Protein AF-A0A7T5ENB1-F1 (afdb_monomer_lite)

Sequence (57 aa):
MVRKTFTTTIDEDIQAKFKEACTSNGEKMNDILEAFMKGYIQGEFIVEKELKVKPRT

Secondary structure (DSSP, 8-state):
-----------HHHHHHHHHHHHHTT--HHHHHHHHHHHHHHTS-------------

Organism: NCBI:txid2796470

Radius of gyration: 15.13 Å; chains: 1; bounding box: 24×30×48 Å

Structure (mmCIF, N/CA/C/O backbone):
data_AF-A0A7T5ENB1-F1
#
_entry.id   AF-A0A7T5ENB1-F1
#
loop_
_atom_site.group_PDB
_atom_site.id
_atom_site.type_symbol
_atom_site.label_atom_id
_atom_site.label_alt_id
_atom_site.label_comp_id
_atom_site.label_asym_id
_atom_site.label_entity_id
_atom_site.label_seq_id
_atom_site.pdbx_PDB_ins_code
_atom_site.Cartn_x
_atom_site.Cartn_y
_atom_site.Cartn_z
_atom_site.occupancy
_atom_site.B_iso_or_equiv
_atom_site.auth_seq_id
_atom_site.auth_comp_id
_atom_site.auth_asym_id
_atom_site.auth_atom_id
_atom_site.pdbx_PDB_model_num
ATOM 1 N N . MET A 1 1 ? -0.984 -11.370 17.158 1.00 63.12 1 MET A N 1
ATOM 2 C CA . MET A 1 1 ? -0.625 -11.841 15.801 1.00 63.12 1 MET A CA 1
ATOM 3 C C . MET A 1 1 ? 0.767 -11.334 15.447 1.00 63.12 1 MET A C 1
ATOM 5 O O . MET A 1 1 ? 1.058 -10.182 15.746 1.00 63.12 1 MET A O 1
ATOM 9 N N . VAL A 1 2 ? 1.641 -12.178 14.891 1.00 78.25 2 VAL A N 1
ATOM 10 C CA . VAL A 1 2 ? 3.007 -11.780 14.503 1.00 78.25 2 VAL A CA 1
ATOM 11 C C . VAL A 1 2 ? 2.945 -11.002 13.192 1.00 78.25 2 VAL A C 1
ATOM 13 O O . VAL A 1 2 ? 2.488 -11.538 12.185 1.00 78.25 2 VAL A O 1
ATOM 16 N N . ARG A 1 3 ? 3.400 -9.745 13.205 1.00 81.19 3 ARG A N 1
ATOM 17 C CA . ARG A 1 3 ? 3.562 -8.938 11.989 1.00 81.19 3 ARG A CA 1
ATOM 18 C C . ARG A 1 3 ? 4.889 -9.293 11.323 1.00 81.19 3 ARG A C 1
ATOM 20 O O . ARG A 1 3 ? 5.909 -9.389 12.003 1.00 81.19 3 ARG A O 1
ATOM 27 N N . LYS A 1 4 ? 4.868 -9.491 10.007 1.00 86.69 4 LYS A N 1
ATOM 28 C CA . LYS A 1 4 ? 6.061 -9.718 9.183 1.00 86.69 4 LYS A CA 1
ATOM 29 C C . LYS A 1 4 ? 6.201 -8.581 8.181 1.00 86.69 4 LYS A C 1
ATOM 31 O O . LYS A 1 4 ? 5.196 -8.073 7.694 1.00 86.69 4 LYS A O 1
ATOM 36 N N . THR A 1 5 ? 7.437 -8.200 7.879 1.00 87.50 5 THR A N 1
ATOM 37 C CA . THR A 1 5 ? 7.724 -7.226 6.823 1.00 87.50 5 THR A CA 1
ATOM 38 C C . THR A 1 5 ? 7.280 -7.782 5.474 1.00 87.50 5 THR A C 1
ATOM 40 O O . THR A 1 5 ? 7.560 -8.939 5.161 1.00 87.50 5 THR A O 1
ATOM 43 N N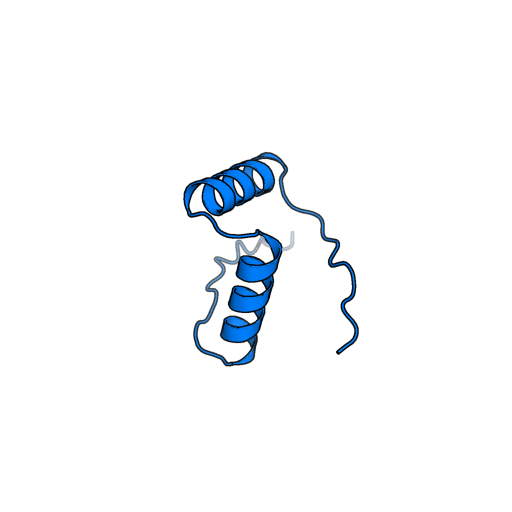 . PHE A 1 6 ? 6.610 -6.954 4.676 1.00 86.88 6 PHE A N 1
ATOM 44 C CA . PHE A 1 6 ? 6.246 -7.264 3.300 1.00 86.88 6 PHE A CA 1
ATOM 45 C C . PHE A 1 6 ? 7.201 -6.532 2.353 1.00 86.88 6 PHE A C 1
ATOM 47 O O . PHE A 1 6 ? 7.229 -5.302 2.334 1.00 86.88 6 PHE A O 1
ATOM 54 N N . THR A 1 7 ? 8.009 -7.279 1.601 1.00 88.88 7 THR A N 1
ATOM 55 C CA . THR A 1 7 ? 8.943 -6.735 0.607 1.00 88.88 7 THR A CA 1
ATOM 56 C C . THR A 1 7 ? 8.584 -7.262 -0.779 1.00 88.88 7 THR A C 1
ATOM 58 O O . THR A 1 7 ? 8.399 -8.460 -0.973 1.00 88.88 7 THR A O 1
ATOM 61 N N . THR A 1 8 ? 8.473 -6.363 -1.754 1.00 90.38 8 THR A N 1
ATOM 62 C CA . THR A 1 8 ? 8.216 -6.703 -3.157 1.00 90.38 8 THR A CA 1
ATOM 63 C C . THR A 1 8 ? 8.828 -5.639 -4.062 1.00 90.38 8 THR A C 1
ATOM 65 O O . THR A 1 8 ? 9.044 -4.507 -3.633 1.00 90.38 8 THR A O 1
ATOM 68 N N . THR A 1 9 ? 9.105 -5.995 -5.312 1.00 93.44 9 THR A N 1
ATOM 69 C CA . THR A 1 9 ? 9.573 -5.050 -6.330 1.00 93.44 9 THR A CA 1
AT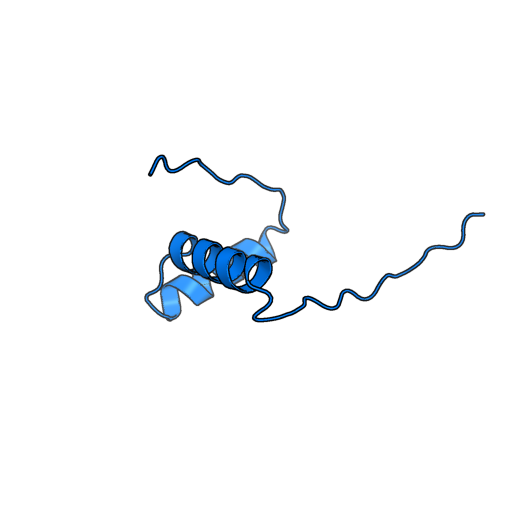OM 70 C C . THR A 1 9 ? 8.374 -4.345 -6.958 1.00 93.44 9 THR A C 1
ATOM 72 O O . THR A 1 9 ? 7.465 -5.005 -7.462 1.00 93.44 9 THR A O 1
ATOM 75 N N . ILE A 1 10 ? 8.364 -3.014 -6.908 1.00 92.38 10 ILE A N 1
ATOM 76 C CA . ILE A 1 10 ? 7.349 -2.131 -7.499 1.00 92.38 10 ILE A CA 1
ATOM 77 C C . ILE A 1 10 ? 8.099 -0.994 -8.198 1.00 92.38 10 ILE A C 1
ATOM 79 O O . ILE A 1 10 ? 9.216 -0.657 -7.806 1.00 92.38 10 ILE A O 1
ATOM 83 N N . ASP A 1 11 ? 7.501 -0.439 -9.247 1.00 95.81 11 ASP A N 1
ATOM 84 C CA . ASP A 1 11 ? 8.001 0.773 -9.890 1.00 95.81 11 ASP A CA 1
ATOM 85 C C . ASP A 1 11 ? 8.106 1.937 -8.882 1.00 95.81 11 ASP A C 1
ATOM 87 O O . ASP A 1 11 ? 7.196 2.162 -8.078 1.00 95.81 11 ASP A O 1
ATOM 91 N N . GLU A 1 12 ? 9.228 2.658 -8.902 1.00 94.94 12 GLU A N 1
ATOM 92 C CA . GLU A 1 12 ? 9.537 3.694 -7.910 1.00 94.94 12 GLU A CA 1
ATOM 93 C C . GLU A 1 12 ? 8.523 4.845 -7.932 1.00 94.94 12 GLU A C 1
ATOM 95 O O . GLU A 1 12 ? 8.076 5.285 -6.870 1.00 94.94 12 GLU A O 1
ATOM 100 N N . ASP A 1 13 ? 8.113 5.293 -9.122 1.00 96.44 13 ASP A N 1
ATOM 101 C CA . ASP A 1 13 ? 7.169 6.403 -9.281 1.00 96.44 13 ASP A CA 1
ATOM 102 C C . ASP A 1 13 ? 5.779 6.005 -8.770 1.00 96.44 13 ASP A C 1
ATOM 104 O O . ASP A 1 13 ? 5.138 6.762 -8.034 1.00 96.44 13 ASP A O 1
ATOM 108 N N . ILE A 1 14 ? 5.347 4.773 -9.062 1.00 95.81 14 ILE A N 1
ATOM 109 C CA . ILE A 1 14 ? 4.089 4.226 -8.534 1.00 95.81 14 ILE A CA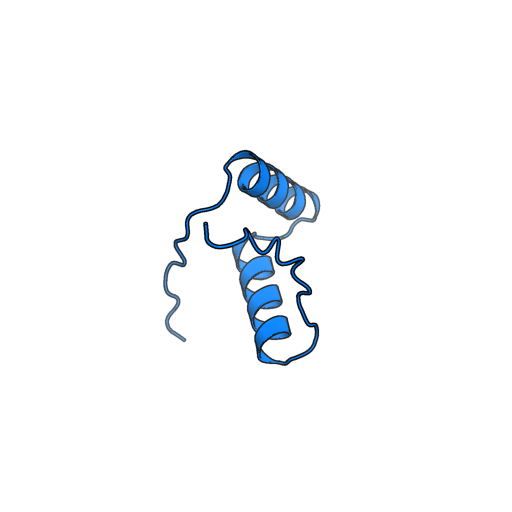 1
ATOM 110 C C . ILE A 1 14 ? 4.132 4.166 -7.003 1.00 95.81 14 ILE A C 1
ATOM 112 O O . ILE A 1 14 ? 3.183 4.587 -6.337 1.00 95.81 14 ILE A O 1
ATOM 116 N N . GLN A 1 15 ? 5.227 3.660 -6.429 1.00 93.94 15 GLN A N 1
ATOM 117 C CA . GLN A 1 15 ? 5.369 3.551 -4.979 1.00 93.94 15 GLN A CA 1
ATOM 118 C C . GLN A 1 15 ? 5.388 4.928 -4.300 1.00 93.94 15 GLN A C 1
ATOM 120 O O . GLN A 1 15 ? 4.756 5.098 -3.251 1.00 93.94 15 GLN A O 1
ATOM 125 N N . ALA A 1 16 ? 6.086 5.906 -4.884 1.00 95.81 16 ALA A N 1
ATOM 126 C CA . ALA A 1 16 ? 6.146 7.272 -4.376 1.00 95.81 16 ALA A CA 1
ATOM 127 C C . ALA A 1 16 ? 4.755 7.918 -4.361 1.00 95.81 16 ALA A C 1
ATOM 129 O O . ALA A 1 16 ? 4.279 8.310 -3.292 1.00 95.81 16 ALA A O 1
ATOM 130 N N . LYS A 1 17 ? 4.051 7.902 -5.499 1.00 97.38 17 LYS A N 1
ATOM 131 C CA . LYS A 1 17 ? 2.696 8.462 -5.622 1.00 97.38 17 LYS A CA 1
ATOM 132 C C . LYS A 1 17 ? 1.697 7.788 -4.692 1.00 97.38 17 LYS A C 1
ATOM 134 O O . LYS A 1 17 ? 0.874 8.459 -4.074 1.00 97.38 17 LYS A O 1
ATOM 139 N N . PHE A 1 18 ? 1.778 6.466 -4.547 1.00 95.75 18 PHE A N 1
ATOM 140 C CA . PHE A 1 18 ? 0.919 5.737 -3.618 1.00 95.75 18 PHE A CA 1
ATOM 141 C C . PHE A 1 18 ? 1.164 6.159 -2.163 1.00 95.75 18 PHE A C 1
ATOM 143 O O . PHE A 1 18 ? 0.215 6.385 -1.410 1.00 95.75 18 PHE A O 1
ATOM 150 N N . LYS A 1 19 ? 2.431 6.323 -1.762 1.00 94.94 19 LYS A N 1
ATOM 151 C CA . LYS A 1 19 ? 2.793 6.797 -0.420 1.00 94.94 19 LYS A CA 1
ATOM 152 C C . LYS A 1 19 ? 2.330 8.237 -0.173 1.00 94.94 19 LYS A C 1
ATOM 154 O O . LYS A 1 19 ? 1.833 8.527 0.919 1.00 94.94 19 LYS A O 1
ATOM 159 N N . GLU A 1 20 ? 2.475 9.121 -1.158 1.00 97.12 20 GLU A N 1
ATOM 160 C CA . GLU A 1 20 ? 1.967 10.497 -1.093 1.00 97.12 20 GLU A CA 1
ATOM 161 C C . GLU A 1 20 ? 0.447 10.518 -0.933 1.00 97.12 20 GLU A C 1
ATOM 163 O O . GLU A 1 20 ? -0.060 11.188 -0.035 1.00 97.12 20 GLU A O 1
ATOM 168 N N . ALA A 1 21 ? -0.276 9.711 -1.714 1.00 97.44 21 ALA A N 1
ATOM 169 C CA . ALA A 1 21 ? -1.724 9.581 -1.602 1.00 97.44 21 ALA A CA 1
ATOM 170 C C . ALA A 1 21 ? -2.149 9.080 -0.213 1.00 97.44 21 ALA A C 1
ATOM 172 O O . ALA A 1 21 ? -3.035 9.674 0.397 1.00 97.44 21 ALA A O 1
ATOM 173 N N . CYS A 1 22 ? -1.497 8.046 0.333 1.00 96.69 22 CYS A N 1
ATOM 174 C CA . CYS A 1 22 ? -1.772 7.576 1.697 1.00 96.69 22 CYS A CA 1
ATOM 175 C C . CYS A 1 22 ? -1.593 8.711 2.717 1.00 96.69 22 CYS A C 1
ATOM 177 O O . CYS A 1 22 ? -2.482 8.980 3.521 1.00 96.69 22 CYS A O 1
ATOM 179 N N . THR A 1 23 ? -0.471 9.431 2.624 1.00 94.81 23 THR A N 1
ATOM 180 C CA . THR A 1 23 ? -0.138 10.532 3.539 1.00 94.81 23 THR A CA 1
ATOM 181 C C . THR A 1 23 ? -1.147 11.676 3.435 1.00 94.81 23 THR A C 1
ATOM 183 O O . THR A 1 23 ? -1.594 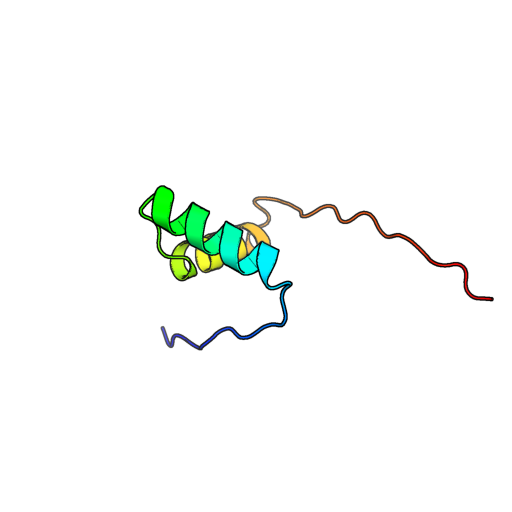12.187 4.459 1.00 94.81 23 THR A O 1
ATOM 186 N N . SER A 1 24 ? -1.555 12.045 2.217 1.00 96.81 24 SER A N 1
ATOM 187 C CA . SER A 1 24 ? -2.538 13.108 1.984 1.00 96.81 24 SER A CA 1
ATOM 188 C C . SER A 1 24 ? -3.931 12.759 2.510 1.00 96.81 24 SER A C 1
ATOM 190 O O . SER A 1 24 ? -4.680 13.666 2.861 1.00 96.81 24 SER A O 1
ATOM 192 N N . ASN A 1 25 ? -4.272 11.470 2.578 1.00 95.38 25 ASN A N 1
ATOM 193 C CA . ASN A 1 25 ? -5.521 10.985 3.168 1.00 95.38 25 ASN A CA 1
ATOM 194 C C . ASN A 1 25 ? -5.409 10.720 4.684 1.00 95.38 25 ASN A C 1
ATOM 196 O O . ASN A 1 25 ? -6.378 10.285 5.296 1.00 95.38 25 ASN A O 1
ATOM 200 N N . GLY A 1 26 ? -4.252 10.984 5.305 1.00 95.31 26 GLY A N 1
ATOM 201 C CA . GLY A 1 26 ? -4.028 10.740 6.735 1.00 95.31 26 GLY A CA 1
ATOM 202 C C . GLY A 1 26 ? -3.860 9.261 7.104 1.00 95.31 26 GLY A C 1
ATOM 203 O O . GLY A 1 26 ? -3.917 8.909 8.281 1.00 95.31 26 GLY A O 1
ATOM 204 N N . GLU A 1 27 ? -3.627 8.400 6.115 1.00 95.25 27 GLU A N 1
ATOM 205 C CA . GLU A 1 27 ? -3.590 6.946 6.256 1.00 95.25 27 GLU A CA 1
ATOM 206 C C . GLU A 1 27 ? -2.147 6.423 6.218 1.00 95.25 27 GLU A C 1
ATOM 208 O O . GLU A 1 27 ? -1.272 6.928 5.503 1.00 95.25 27 GLU A O 1
ATOM 213 N N . LYS A 1 28 ? -1.875 5.347 6.961 1.00 94.19 28 LYS A N 1
ATOM 214 C CA . LYS A 1 28 ? -0.584 4.653 6.877 1.00 94.19 28 LYS A CA 1
ATOM 215 C C . LYS A 1 28 ? -0.605 3.683 5.705 1.00 94.19 28 LYS A C 1
ATOM 217 O O . LYS A 1 28 ? -1.476 2.827 5.622 1.00 94.19 28 LYS A O 1
ATOM 222 N N . MET A 1 29 ? 0.435 3.725 4.873 1.00 93.00 29 MET A N 1
ATOM 223 C CA . MET A 1 29 ? 0.600 2.806 3.736 1.00 93.00 29 MET A CA 1
ATOM 224 C C . MET A 1 29 ? 0.408 1.327 4.121 1.00 93.00 29 MET A C 1
ATOM 226 O O . MET A 1 29 ? -0.188 0.564 3.369 1.00 93.00 29 MET A O 1
ATOM 230 N N . ASN A 1 30 ? 0.883 0.922 5.305 1.00 92.62 30 ASN A N 1
ATOM 231 C CA . ASN A 1 30 ? 0.732 -0.451 5.789 1.00 92.62 30 ASN A CA 1
ATOM 232 C C . ASN A 1 30 ? -0.729 -0.827 6.097 1.00 92.62 30 ASN A C 1
ATOM 234 O O . ASN A 1 30 ? -1.116 -1.961 5.836 1.00 92.62 30 ASN A O 1
ATOM 238 N N . ASP A 1 31 ? -1.528 0.099 6.633 1.00 93.69 31 ASP A N 1
ATOM 239 C CA . ASP A 1 31 ? -2.952 -0.129 6.905 1.00 93.69 31 ASP A CA 1
ATOM 240 C C . ASP A 1 31 ? -3.739 -0.269 5.595 1.00 93.69 31 ASP A C 1
ATOM 242 O O . ASP A 1 31 ? -4.514 -1.212 5.450 1.00 93.69 31 ASP A O 1
ATOM 246 N N . ILE A 1 32 ? -3.449 0.575 4.595 1.00 95.25 32 ILE A N 1
ATOM 247 C CA . ILE A 1 32 ? -4.062 0.472 3.261 1.00 95.25 32 ILE A CA 1
ATOM 248 C C . ILE A 1 32 ? -3.712 -0.857 2.587 1.00 95.25 32 ILE A C 1
ATOM 250 O O . ILE A 1 32 ? -4.591 -1.531 2.055 1.00 95.25 32 ILE A O 1
ATOM 254 N N . LEU A 1 33 ? -2.437 -1.257 2.613 1.00 93.38 33 LEU A N 1
ATOM 255 C CA . LEU A 1 33 ? -2.007 -2.533 2.038 1.00 93.38 33 LEU A CA 1
ATOM 256 C C . LEU A 1 33 ? -2.678 -3.719 2.734 1.00 93.38 33 LEU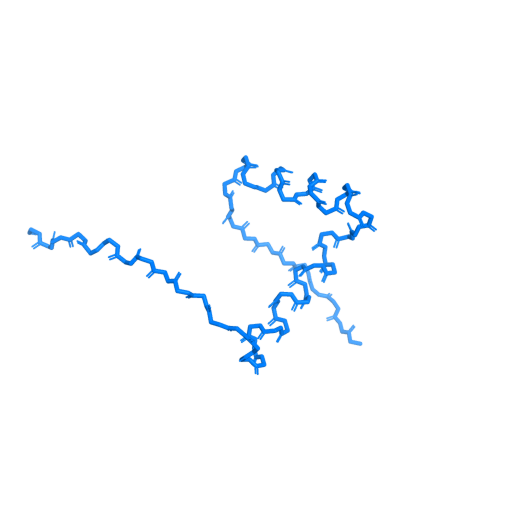 A C 1
ATOM 258 O O . LEU A 1 33 ? -3.126 -4.643 2.059 1.00 93.38 33 LEU A O 1
ATOM 262 N N . GLU A 1 34 ? -2.779 -3.700 4.064 1.00 93.81 34 GLU A N 1
ATOM 263 C CA . GLU A 1 34 ? -3.440 -4.771 4.810 1.00 93.81 34 GLU A CA 1
ATOM 264 C C . GLU A 1 34 ? -4.947 -4.825 4.508 1.00 93.81 34 GLU A C 1
ATOM 266 O O . GLU A 1 34 ? -5.485 -5.916 4.316 1.00 93.81 34 GLU A O 1
ATOM 271 N N . ALA A 1 35 ? -5.619 -3.674 4.409 1.00 94.69 35 ALA A N 1
ATOM 272 C CA . ALA A 1 35 ? -7.026 -3.586 4.017 1.00 94.69 35 ALA A CA 1
ATOM 273 C C . ALA A 1 35 ? -7.249 -4.094 2.585 1.00 94.69 35 ALA A C 1
ATOM 275 O O . ALA A 1 35 ? -8.144 -4.903 2.347 1.00 94.69 35 ALA A O 1
ATOM 276 N N . PHE A 1 36 ? -6.382 -3.705 1.648 1.00 93.81 36 PHE A N 1
ATOM 277 C CA . PHE A 1 36 ? -6.428 -4.181 0.269 1.00 93.81 36 PHE A CA 1
ATOM 278 C C . PHE A 1 36 ? -6.236 -5.701 0.188 1.00 93.81 36 PHE A C 1
ATOM 280 O O . PHE A 1 36 ? -6.998 -6.393 -0.483 1.00 93.81 36 PHE A O 1
ATOM 287 N N . MET A 1 37 ? -5.251 -6.247 0.910 1.00 93.44 37 MET A N 1
ATOM 288 C CA . MET A 1 37 ? -5.038 -7.695 0.972 1.00 93.44 37 MET A CA 1
ATOM 289 C C . MET A 1 37 ? -6.247 -8.415 1.572 1.00 93.44 37 MET A C 1
ATOM 291 O O . MET A 1 37 ? -6.630 -9.455 1.045 1.00 93.44 37 MET A O 1
ATOM 295 N N . LYS A 1 38 ? -6.862 -7.867 2.631 1.00 95.56 38 LYS A N 1
ATOM 296 C CA . LYS A 1 38 ? -8.081 -8.416 3.248 1.00 95.56 38 LYS A CA 1
ATOM 297 C C . LYS A 1 38 ? -9.242 -8.472 2.258 1.00 95.56 38 LYS A C 1
ATOM 299 O O . LYS A 1 38 ? -9.805 -9.549 2.080 1.00 95.56 38 LYS A O 1
ATOM 304 N N . GLY A 1 39 ? -9.534 -7.376 1.562 1.00 95.62 39 GLY A N 1
ATOM 305 C CA . GLY A 1 39 ? -10.630 -7.369 0.593 1.00 95.62 39 GLY A CA 1
ATOM 306 C C . GLY A 1 39 ? -10.380 -8.286 -0.598 1.00 95.62 39 GLY A C 1
ATOM 307 O O . GLY A 1 39 ? -11.291 -8.985 -1.044 1.00 95.62 39 GLY A O 1
ATOM 308 N N . TYR A 1 40 ? -9.124 -8.401 -1.036 1.00 94.88 40 TYR A N 1
ATOM 309 C CA . TYR A 1 40 ? -8.753 -9.353 -2.079 1.00 94.88 40 TYR A CA 1
ATOM 310 C C . TYR A 1 40 ? -8.953 -10.815 -1.639 1.00 94.88 40 TYR A C 1
ATOM 312 O O . TYR A 1 40 ? -9.517 -11.605 -2.393 1.00 94.88 40 TYR A O 1
ATOM 320 N N . ILE A 1 41 ? -8.539 -11.201 -0.420 1.00 95.75 41 ILE A N 1
ATOM 321 C CA . ILE A 1 41 ? -8.716 -12.588 0.066 1.00 95.75 41 ILE A CA 1
ATOM 322 C C . ILE A 1 41 ? -10.165 -12.915 0.448 1.00 95.75 41 ILE A C 1
ATOM 324 O O . ILE A 1 41 ? -10.535 -14.087 0.461 1.00 95.75 41 ILE A O 1
ATOM 328 N N . GLN A 1 42 ? -10.974 -11.906 0.775 1.00 96.75 42 GLN A N 1
ATOM 329 C CA . GLN A 1 42 ? -12.393 -12.066 1.097 1.00 96.75 42 GLN A CA 1
ATOM 330 C C . GLN A 1 42 ? -13.290 -12.051 -0.146 1.00 96.75 42 GLN A C 1
ATOM 332 O O . GLN A 1 42 ? -14.476 -12.355 -0.038 1.00 96.75 42 GLN A O 1
ATOM 337 N N . GLY A 1 43 ? -12.734 -11.744 -1.323 1.00 94.31 43 GLY A N 1
ATOM 338 C CA . GLY A 1 43 ? -13.497 -11.652 -2.564 1.00 94.31 43 GLY A CA 1
ATOM 339 C C . GLY A 1 43 ? -14.394 -10.416 -2.632 1.00 94.31 43 GLY A C 1
ATOM 340 O O . GLY A 1 43 ? -15.370 -10.424 -3.376 1.00 94.31 43 GLY A O 1
ATOM 341 N N . GLU A 1 44 ? -14.077 -9.358 -1.875 1.00 94.94 44 GLU A N 1
ATOM 342 C CA . GLU A 1 44 ? -14.804 -8.080 -1.933 1.00 94.94 44 GLU A CA 1
ATOM 343 C C . GLU A 1 44 ? -14.623 -7.390 -3.293 1.00 94.94 44 GLU A C 1
ATOM 345 O O . GLU A 1 44 ? -15.488 -6.642 -3.743 1.00 94.94 44 GLU A O 1
ATOM 350 N N . PHE A 1 45 ? -13.505 -7.664 -3.969 1.00 91.31 45 PHE A N 1
ATOM 351 C CA . PHE A 1 45 ? -13.233 -7.218 -5.328 1.00 91.31 45 PHE A CA 1
ATOM 352 C C . PHE A 1 45 ? -12.339 -8.215 -6.071 1.00 91.31 45 PHE A C 1
ATOM 354 O O . PHE A 1 45 ? -11.608 -9.005 -5.471 1.00 91.31 45 PHE A O 1
ATOM 361 N N . ILE A 1 46 ? -12.364 -8.132 -7.401 1.00 88.75 46 ILE A N 1
ATOM 362 C CA . ILE A 1 46 ? -11.439 -8.835 -8.292 1.00 88.75 46 ILE A CA 1
ATOM 363 C C . ILE A 1 46 ? -10.574 -7.813 -9.025 1.00 88.75 46 ILE A C 1
ATOM 365 O O . ILE A 1 46 ? -11.048 -6.751 -9.420 1.00 88.75 46 ILE A O 1
ATOM 369 N N . VAL A 1 47 ? -9.290 -8.121 -9.198 1.00 85.81 47 VAL A N 1
ATOM 370 C CA . VAL A 1 47 ? -8.386 -7.281 -9.992 1.00 85.81 47 VAL A CA 1
ATOM 371 C C . VAL A 1 47 ? -8.342 -7.844 -11.404 1.00 85.81 47 VAL A C 1
ATOM 373 O O . VAL A 1 47 ? -7.683 -8.856 -11.652 1.00 85.81 47 VAL A O 1
ATOM 376 N N . GLU A 1 48 ? -9.039 -7.191 -12.330 1.00 81.81 48 GLU A N 1
ATOM 377 C CA . GLU A 1 48 ? -8.943 -7.50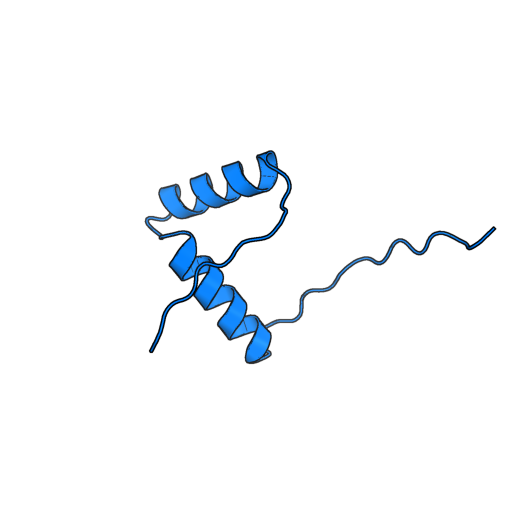5 -13.753 1.00 81.81 48 GLU A CA 1
ATOM 378 C C . GLU A 1 48 ? -7.585 -7.034 -14.287 1.00 81.81 48 GLU A C 1
ATOM 380 O O . GLU A 1 48 ? -7.189 -5.880 -14.119 1.00 81.81 48 GLU A O 1
ATOM 385 N N . LYS A 1 49 ? -6.827 -7.951 -14.895 1.00 79.81 49 LYS A N 1
ATOM 386 C CA . LYS A 1 49 ? -5.523 -7.653 -15.496 1.00 79.81 49 LYS A CA 1
ATOM 387 C C . LYS A 1 49 ? -5.604 -7.897 -16.993 1.00 79.81 49 LYS A C 1
ATOM 389 O O . LYS A 1 49 ? -5.811 -9.032 -17.418 1.00 79.81 49 LYS A O 1
ATOM 394 N N . GLU A 1 50 ? -5.378 -6.856 -17.788 1.00 71.06 50 GLU A N 1
ATOM 395 C CA . GLU A 1 50 ? -5.204 -6.999 -19.232 1.00 71.06 50 GLU A CA 1
ATOM 396 C C . GLU A 1 50 ? -3.920 -7.792 -19.520 1.00 71.06 50 GLU A C 1
ATOM 398 O O . GLU A 1 50 ? -2.796 -7.295 -19.392 1.00 71.06 50 GLU A O 1
ATOM 403 N N . LEU A 1 51 ? -4.074 -9.061 -19.896 1.00 66.44 51 LEU A N 1
ATOM 404 C CA . LEU A 1 51 ? -2.956 -9.896 -20.316 1.00 66.44 51 LEU A CA 1
ATOM 405 C C . LEU A 1 51 ? -2.580 -9.545 -21.758 1.00 66.44 51 LEU A C 1
ATOM 407 O O . LEU A 1 51 ? -3.245 -9.952 -22.708 1.00 66.44 51 LEU A O 1
ATOM 411 N N . LYS A 1 52 ? -1.463 -8.837 -21.944 1.00 68.00 52 LYS A N 1
ATOM 412 C CA . LYS A 1 52 ? -0.822 -8.731 -23.262 1.00 68.00 52 LYS A CA 1
ATOM 413 C C . LYS A 1 52 ? -0.082 -10.036 -23.555 1.00 68.00 52 LYS A C 1
ATOM 415 O O . LYS A 1 52 ? 1.090 -10.186 -23.211 1.00 68.00 52 LYS A O 1
ATOM 420 N N . VAL A 1 53 ? -0.777 -10.996 -24.163 1.00 73.50 53 VAL A N 1
ATOM 421 C CA . VAL A 1 53 ? -0.171 -12.255 -24.615 1.00 73.50 53 VAL A CA 1
ATOM 422 C C . VAL A 1 53 ? 0.790 -11.936 -25.762 1.00 73.50 53 VAL A C 1
ATOM 424 O O . VAL A 1 53 ? 0.363 -11.531 -26.841 1.00 73.50 53 VAL A O 1
ATOM 427 N N . LYS A 1 54 ? 2.102 -12.083 -25.541 1.00 69.69 54 LYS A N 1
ATOM 428 C CA . LYS A 1 54 ? 3.074 -12.050 -26.643 1.00 69.69 54 LYS A CA 1
ATOM 429 C C . LYS A 1 54 ? 2.999 -13.388 -27.391 1.00 69.69 54 LYS A C 1
ATOM 431 O O . LYS A 1 54 ? 3.090 -14.424 -26.726 1.00 69.69 54 LYS A O 1
ATOM 436 N N . PRO A 1 55 ? 2.839 -13.402 -28.728 1.00 64.12 55 PRO A N 1
ATOM 437 C CA . PRO A 1 55 ? 2.909 -14.642 -29.488 1.00 64.12 55 PRO A CA 1
ATOM 438 C C . PRO A 1 55 ? 4.289 -15.275 -29.277 1.00 64.12 55 PRO A C 1
ATOM 440 O O . PRO A 1 55 ? 5.310 -14.590 -29.335 1.00 64.12 55 PRO A O 1
ATOM 443 N N . ARG A 1 56 ? 4.309 -16.576 -28.971 1.00 69.69 56 ARG A N 1
ATOM 444 C CA . ARG A 1 56 ? 5.534 -17.380 -28.988 1.00 69.69 56 ARG A CA 1
ATOM 445 C C . ARG A 1 56 ? 5.952 -17.513 -30.454 1.00 69.69 56 ARG A C 1
ATOM 447 O O . ARG A 1 56 ? 5.256 -18.198 -31.200 1.00 69.69 56 ARG A O 1
ATOM 454 N N . THR A 1 57 ? 7.011 -16.812 -30.848 1.00 63.81 57 THR A N 1
ATOM 455 C CA . THR A 1 57 ? 7.743 -17.069 -32.097 1.00 63.81 57 THR A CA 1
ATOM 456 C C . THR A 1 57 ? 8.624 -18.298 -31.931 1.00 63.81 57 THR A C 1
ATOM 458 O O . THR A 1 57 ? 9.167 -18.469 -30.813 1.00 63.81 57 THR A O 1
#

pLDDT: mean 88.73, std 10.17, range [63.12, 97.44]

Foldseek 3Di:
DDDDDDDDDDDPVVVVVLCVVCVVVVHDPVVVVVVVVVCPVVPVDDDDDDDPDDDDD

InterPro domains:
  IPR010985 Ribbon-helix-helix [SSF47598] (4-42)
  IPR013321 Arc-type ribbon-helix-helix [G3DSA:1.10.1220.10] (2-44)